Protein AF-A0A2W4UCM1-F1 (afdb_monomer)

Secondary structure (DSSP, 8-state):
-HHHHHHHTT--S---HHHHHHHHHHHHHHTT--HHHHHHHTT---HHHHHHHHHHHHHHHHHHHHHHHHHHHHTT----

Sequence (80 aa):
MVKDLAAIAESAENIHPHRLRHTFGTQLVMGDVQPDYARKLMRIKSPITFDRYTRR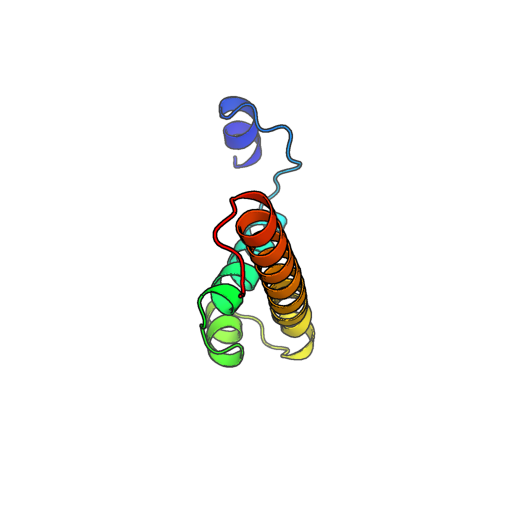AVEKKAEDAFNDLIERSESGDGLF

Organism: NCBI:txid47253

pLDDT: mean 89.94, std 9.4, range [54.47, 97.38]

Foldseek 3Di:
DVVVVCVVVVPPDPDDPVVVLLVQLLVCVLVVNDQVVSCVVSVHPDSVVSVVSNVVNVVVVVVVVVVVQVVCCVVPVDPD

Structure (mmCIF, N/CA/C/O backbone):
data_AF-A0A2W4UCM1-F1
#
_entry.id   AF-A0A2W4UCM1-F1
#
loop_
_atom_site.group_PDB
_atom_site.id
_atom_site.type_symbol
_atom_site.label_atom_id
_atom_site.label_alt_id
_atom_site.label_comp_id
_atom_site.label_asym_id
_atom_site.label_entity_id
_atom_site.label_seq_id
_atom_site.pdbx_PDB_ins_code
_atom_site.Cartn_x
_atom_site.Cartn_y
_atom_site.Cartn_z
_atom_site.occupancy
_atom_site.B_iso_or_equiv
_atom_site.auth_seq_id
_atom_site.auth_comp_id
_atom_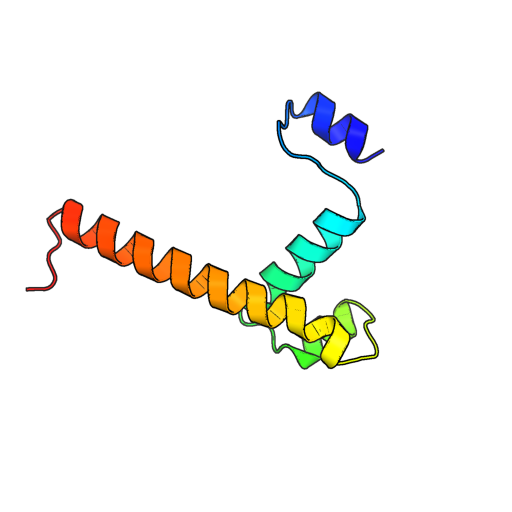site.auth_asym_id
_atom_site.auth_atom_id
_atom_site.pdbx_PDB_model_num
ATOM 1 N N . MET A 1 1 ? 4.838 2.697 -24.034 1.00 76.00 1 MET A N 1
ATOM 2 C CA . MET A 1 1 ? 5.408 2.521 -22.672 1.00 76.00 1 MET A CA 1
ATOM 3 C C . MET A 1 1 ? 4.465 3.139 -21.633 1.00 76.00 1 MET A C 1
ATOM 5 O O . MET A 1 1 ? 3.612 3.916 -22.017 1.00 76.00 1 MET A O 1
ATOM 9 N N . VAL A 1 2 ? 4.586 2.827 -20.332 1.00 82.00 2 VAL A N 1
ATOM 10 C CA . VAL A 1 2 ? 3.661 3.293 -19.257 1.00 82.00 2 VAL A CA 1
ATOM 11 C C . VAL A 1 2 ? 3.380 4.809 -19.271 1.00 82.00 2 VAL A C 1
ATOM 13 O O . VAL A 1 2 ? 2.276 5.224 -18.945 1.00 82.00 2 VAL A O 1
ATOM 16 N N . LYS A 1 3 ? 4.347 5.631 -19.692 1.00 81.50 3 LYS A N 1
ATOM 17 C CA . LYS A 1 3 ? 4.166 7.083 -19.858 1.00 81.50 3 LYS A CA 1
ATOM 18 C C . LYS A 1 3 ? 3.164 7.446 -20.956 1.00 81.50 3 LYS A C 1
ATOM 20 O O . LYS A 1 3 ? 2.380 8.365 -20.774 1.00 81.50 3 LYS A O 1
ATOM 25 N N . ASP A 1 4 ? 3.159 6.702 -22.056 1.00 86.62 4 ASP A N 1
ATOM 26 C CA . ASP A 1 4 ? 2.232 6.927 -23.169 1.00 86.62 4 ASP A CA 1
ATOM 27 C C . ASP A 1 4 ? 0.805 6.571 -22.740 1.00 86.62 4 ASP A C 1
ATOM 29 O O . ASP A 1 4 ? -0.132 7.289 -23.058 1.00 86.62 4 ASP A O 1
ATOM 33 N N . LEU A 1 5 ? 0.646 5.510 -21.935 1.00 86.75 5 LEU A N 1
ATOM 34 C CA . LEU A 1 5 ? -0.644 5.167 -21.326 1.00 86.75 5 LEU A CA 1
ATOM 35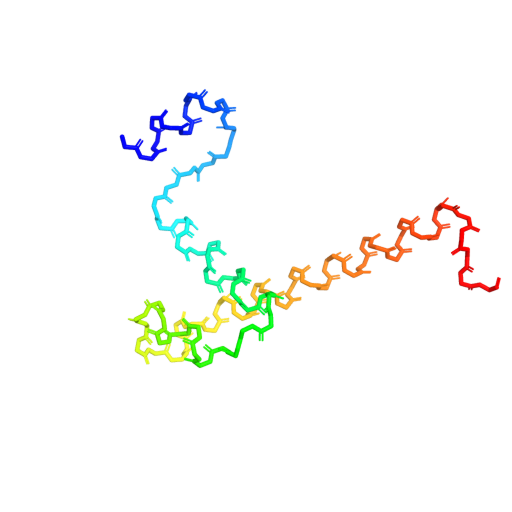 C C . LEU A 1 5 ? -1.116 6.250 -20.349 1.00 86.75 5 LEU A C 1
ATOM 37 O O . LEU A 1 5 ? -2.295 6.578 -20.341 1.00 86.75 5 LEU A O 1
ATOM 41 N N . ALA A 1 6 ? -0.205 6.825 -19.558 1.00 85.56 6 ALA A N 1
ATOM 42 C CA . ALA A 1 6 ? -0.523 7.938 -18.665 1.00 85.56 6 ALA A CA 1
ATOM 43 C C . ALA A 1 6 ? -0.981 9.188 -19.436 1.00 85.56 6 ALA A C 1
ATOM 45 O O . ALA A 1 6 ? -1.925 9.845 -19.010 1.00 85.56 6 ALA A O 1
ATOM 46 N N . ALA A 1 7 ? -0.347 9.481 -20.577 1.00 86.19 7 ALA A N 1
ATOM 47 C CA . ALA A 1 7 ? -0.729 10.587 -21.452 1.00 86.19 7 ALA A CA 1
ATOM 48 C C . ALA A 1 7 ? -2.094 10.355 -22.120 1.00 86.19 7 ALA A C 1
ATOM 50 O O . ALA A 1 7 ? -2.912 11.265 -22.150 1.00 86.19 7 ALA A O 1
ATOM 51 N N . ILE A 1 8 ? -2.362 9.134 -22.601 1.00 91.50 8 ILE A N 1
ATOM 52 C CA . ILE A 1 8 ? -3.668 8.751 -23.169 1.00 91.50 8 ILE A CA 1
ATOM 53 C C . ILE A 1 8 ? -4.778 8.841 -22.115 1.00 91.50 8 ILE A C 1
ATOM 55 O O . ILE A 1 8 ? -5.888 9.248 -22.429 1.00 91.50 8 ILE A O 1
ATOM 59 N N . ALA A 1 9 ? -4.483 8.464 -20.871 1.00 88.56 9 ALA A N 1
ATOM 60 C CA . ALA A 1 9 ? -5.422 8.549 -19.757 1.00 88.56 9 ALA A CA 1
ATOM 61 C C . ALA A 1 9 ? -5.556 9.967 -19.168 1.00 88.56 9 ALA A C 1
ATOM 63 O O . ALA A 1 9 ? -6.217 10.119 -18.145 1.00 88.56 9 ALA A O 1
ATOM 64 N N . GLU A 1 10 ? -4.890 10.973 -19.753 1.00 88.81 10 GLU A N 1
ATOM 65 C CA . GLU A 1 10 ? -4.856 12.364 -19.271 1.00 88.81 10 GLU A CA 1
ATOM 66 C C . GLU A 1 10 ? -4.501 12.484 -17.774 1.00 88.81 10 GLU A C 1
ATOM 68 O O . GLU A 1 10 ? -4.947 13.378 -17.056 1.00 88.81 10 GLU A O 1
ATOM 73 N N . SER A 1 11 ? -3.665 11.568 -17.279 1.00 82.62 11 SER A N 1
ATOM 74 C CA . SER A 1 11 ? -3.281 11.531 -15.872 1.00 82.62 11 SER A CA 1
ATOM 75 C C . SER A 1 11 ? -2.322 12.675 -15.544 1.00 82.62 11 SER A C 1
ATOM 77 O O . SER A 1 11 ? -1.190 12.703 -16.030 1.00 82.62 11 SER A O 1
ATOM 79 N N . ALA A 1 12 ? -2.719 13.547 -14.614 1.00 80.81 12 ALA A N 1
ATOM 80 C CA . ALA A 1 12 ? -1.849 14.577 -14.041 1.00 80.81 12 ALA A CA 1
ATOM 81 C C . ALA A 1 12 ? -0.751 14.005 -13.114 1.00 80.81 12 ALA A C 1
ATOM 83 O O . ALA A 1 12 ? 0.158 14.725 -12.695 1.00 80.81 12 ALA A O 1
ATOM 84 N N . GLU A 1 13 ? -0.812 12.713 -12.771 1.00 81.88 13 GLU A N 1
ATOM 85 C CA . GLU A 1 13 ? 0.188 12.078 -11.919 1.00 81.88 13 GLU A CA 1
ATOM 86 C C . GLU A 1 13 ? 1.511 11.794 -12.642 1.00 81.88 13 GLU A C 1
ATOM 88 O O . GLU A 1 13 ? 1.560 11.351 -13.791 1.00 81.88 13 GLU A O 1
ATOM 93 N N . ASN A 1 14 ? 2.617 11.941 -11.910 1.00 81.94 14 ASN A N 1
ATOM 94 C CA . ASN A 1 14 ? 3.940 11.534 -12.374 1.00 81.94 14 ASN A CA 1
ATOM 95 C C . ASN A 1 14 ? 4.092 10.000 -12.316 1.00 81.94 14 ASN A C 1
ATOM 97 O O . ASN A 1 14 ? 4.599 9.438 -11.336 1.00 81.94 14 ASN A O 1
ATOM 101 N N . ILE A 1 15 ? 3.622 9.315 -13.363 1.00 85.62 15 ILE A N 1
ATOM 102 C CA . ILE A 1 15 ? 3.630 7.852 -13.465 1.00 85.62 15 ILE A CA 1
ATOM 103 C C . ILE A 1 15 ? 4.964 7.348 -14.038 1.00 85.62 15 ILE A C 1
ATOM 105 O O . ILE A 1 15 ? 5.382 7.679 -15.149 1.00 85.62 15 ILE A O 1
ATOM 109 N N . HIS A 1 16 ? 5.616 6.449 -13.299 1.00 88.25 16 HIS A N 1
ATOM 110 C CA . HIS A 1 16 ? 6.785 5.699 -13.756 1.00 88.25 16 HIS A CA 1
ATOM 111 C C . HIS A 1 16 ? 6.742 4.249 -13.242 1.00 88.25 16 HIS A C 1
ATOM 113 O O . HIS A 1 16 ? 6.163 3.997 -12.182 1.00 88.25 16 HIS A O 1
ATOM 119 N N . PRO A 1 17 ? 7.381 3.276 -13.929 1.00 89.94 17 PRO A N 1
ATOM 120 C CA . PRO A 1 17 ? 7.282 1.855 -13.569 1.00 89.94 17 PRO A CA 1
ATOM 121 C C . PRO A 1 17 ? 7.631 1.544 -12.106 1.00 89.94 17 PRO A C 1
ATOM 123 O O . PRO A 1 17 ? 6.999 0.703 -11.471 1.00 89.94 17 PRO A O 1
ATOM 126 N N . HIS A 1 18 ? 8.612 2.254 -11.537 1.00 91.31 18 HIS A N 1
ATOM 127 C CA . HIS A 1 18 ? 8.982 2.062 -10.134 1.00 91.31 18 HIS A CA 1
ATOM 128 C C . HIS A 1 18 ? 7.874 2.502 -9.164 1.00 91.31 18 HIS A C 1
ATOM 130 O O . HIS A 1 18 ? 7.670 1.844 -8.148 1.00 91.31 18 HIS A O 1
ATOM 136 N N . ARG A 1 19 ? 7.115 3.560 -9.491 1.00 88.94 19 ARG A N 1
ATOM 137 C CA . ARG A 1 19 ? 5.980 4.035 -8.685 1.00 88.94 19 ARG A CA 1
ATOM 138 C C . ARG A 1 19 ? 4.869 2.999 -8.641 1.00 88.94 19 ARG A C 1
ATOM 140 O O . ARG A 1 19 ? 4.393 2.691 -7.560 1.00 88.94 19 ARG A O 1
ATOM 147 N N . LEU A 1 20 ? 4.556 2.381 -9.781 1.00 91.56 20 LEU A N 1
ATOM 148 C CA . LEU A 1 20 ? 3.583 1.286 -9.851 1.00 91.56 20 LEU A CA 1
ATOM 149 C C . LEU A 1 20 ? 3.988 0.114 -8.954 1.00 91.56 20 LEU A C 1
ATOM 151 O O . LEU A 1 20 ? 3.166 -0.409 -8.208 1.00 91.56 20 LEU A O 1
ATOM 155 N N . ARG A 1 21 ? 5.279 -0.249 -8.950 1.00 93.50 21 ARG A N 1
ATOM 156 C CA . ARG A 1 21 ? 5.798 -1.253 -8.011 1.00 93.50 21 ARG A CA 1
ATOM 157 C C . ARG A 1 21 ? 5.605 -0.822 -6.558 1.00 93.50 21 ARG A C 1
ATOM 159 O O . ARG A 1 21 ? 5.359 -1.681 -5.714 1.00 93.50 21 ARG A O 1
ATOM 166 N N . HIS A 1 22 ? 5.738 0.471 -6.254 1.00 93.88 22 HIS A N 1
ATOM 167 C CA . HIS A 1 22 ? 5.497 0.948 -4.901 1.00 93.88 22 HIS A CA 1
ATOM 168 C C . HIS A 1 22 ? 4.031 0.860 -4.493 1.00 93.88 22 HIS A C 1
ATOM 170 O O . HIS A 1 22 ? 3.744 0.293 -3.441 1.00 93.88 22 HIS A O 1
ATOM 176 N N . THR A 1 23 ? 3.135 1.351 -5.347 1.00 94.12 23 THR A N 1
ATOM 177 C CA . THR A 1 23 ? 1.687 1.267 -5.153 1.00 94.12 23 THR A CA 1
ATOM 178 C C . THR A 1 23 ? 1.256 -0.177 -4.928 1.00 94.12 23 THR A C 1
ATOM 180 O O . THR A 1 23 ? 0.590 -0.464 -3.940 1.00 94.12 23 THR A O 1
ATOM 183 N N . PHE A 1 24 ? 1.735 -1.100 -5.766 1.00 95.56 24 PHE A N 1
ATOM 184 C CA . PHE A 1 24 ? 1.457 -2.527 -5.628 1.00 95.56 24 PHE A CA 1
ATOM 185 C C . PHE A 1 24 ? 1.887 -3.084 -4.263 1.00 95.56 24 PHE A C 1
ATOM 187 O O . PHE A 1 24 ? 1.097 -3.732 -3.583 1.00 95.56 24 PHE A O 1
ATOM 194 N N . GLY A 1 25 ? 3.119 -2.805 -3.822 1.00 96.00 25 GLY A N 1
ATOM 195 C CA . GLY A 1 25 ? 3.616 -3.301 -2.535 1.00 96.00 25 GLY A CA 1
ATOM 196 C C . GLY A 1 25 ? 2.830 -2.788 -1.332 1.00 96.00 25 GLY A C 1
ATOM 197 O O . GLY A 1 25 ? 2.534 -3.556 -0.420 1.00 96.00 25 GLY A O 1
ATOM 198 N N . THR A 1 26 ? 2.459 -1.507 -1.346 1.00 96.50 26 THR A N 1
ATOM 199 C CA . THR A 1 26 ? 1.619 -0.908 -0.302 1.00 96.50 26 THR A CA 1
ATOM 200 C C . THR A 1 26 ? 0.206 -1.493 -0.317 1.00 96.50 26 THR A C 1
ATOM 202 O O . THR A 1 26 ? -0.303 -1.850 0.741 1.00 96.50 26 THR A O 1
ATOM 205 N N . GLN A 1 27 ? -0.403 -1.665 -1.495 1.00 96.31 27 GLN A N 1
ATOM 206 C CA . GLN A 1 27 ? -1.752 -2.226 -1.633 1.00 96.31 27 GLN A CA 1
ATOM 207 C C . GLN A 1 27 ? -1.856 -3.670 -1.138 1.00 96.31 27 GLN A C 1
ATOM 209 O O . GLN A 1 27 ? -2.859 -4.016 -0.523 1.00 96.31 27 GLN A O 1
ATOM 214 N N . LEU A 1 28 ? -0.822 -4.496 -1.337 1.00 96.69 28 LEU A N 1
ATOM 215 C CA . LEU A 1 28 ? -0.789 -5.847 -0.765 1.00 96.69 28 LEU A CA 1
ATOM 216 C C . LEU A 1 28 ? -0.939 -5.804 0.759 1.00 96.69 28 LEU A C 1
ATOM 218 O O . LEU A 1 28 ? -1.785 -6.494 1.315 1.00 96.69 28 LEU A O 1
ATOM 222 N N . VAL A 1 29 ? -0.149 -4.965 1.434 1.00 95.62 29 VAL A N 1
ATOM 223 C CA . VAL A 1 29 ? -0.212 -4.847 2.899 1.00 95.62 29 VAL A CA 1
ATOM 224 C C . VAL A 1 29 ? -1.531 -4.217 3.351 1.00 95.62 29 VAL A C 1
ATOM 226 O O . VAL A 1 29 ? -2.074 -4.603 4.383 1.00 95.62 29 VAL A O 1
ATOM 229 N N . MET A 1 30 ? -2.074 -3.269 2.579 1.00 95.12 30 MET A N 1
ATOM 230 C CA . MET A 1 30 ? -3.389 -2.698 2.871 1.00 95.12 30 MET A CA 1
ATOM 231 C C . MET A 1 30 ? -4.508 -3.743 2.791 1.00 95.12 30 MET A C 1
ATOM 233 O O . MET A 1 30 ? -5.372 -3.744 3.660 1.00 95.12 30 MET A O 1
ATOM 237 N N . GLY A 1 31 ? -4.451 -4.652 1.814 1.00 94.56 31 GLY A N 1
ATOM 238 C CA . GLY A 1 31 ? -5.378 -5.776 1.645 1.00 94.56 31 GLY A CA 1
ATOM 239 C C . GLY A 1 31 ? -5.096 -6.975 2.556 1.00 94.56 31 GLY A C 1
ATOM 240 O O . GLY A 1 31 ? -5.367 -8.107 2.166 1.00 94.56 31 GLY A O 1
ATOM 241 N N . ASP A 1 32 ? -4.494 -6.735 3.723 1.00 93.50 32 ASP A N 1
ATOM 242 C CA . ASP A 1 32 ? -4.223 -7.720 4.780 1.00 93.50 32 ASP A CA 1
ATOM 243 C C . ASP A 1 32 ? -3.339 -8.908 4.363 1.00 93.50 32 ASP A C 1
ATOM 245 O O . ASP A 1 32 ? -3.276 -9.942 5.034 1.00 93.50 32 ASP A O 1
ATOM 249 N N . VAL A 1 33 ? -2.566 -8.751 3.286 1.00 96.12 33 VAL A N 1
ATOM 250 C CA . VAL A 1 33 ? -1.537 -9.721 2.921 1.00 96.12 33 VAL A CA 1
ATOM 251 C C . VAL A 1 33 ? -0.390 -9.636 3.924 1.00 96.12 33 VAL A C 1
ATOM 253 O O . VAL A 1 33 ? 0.199 -8.572 4.134 1.00 96.12 33 VAL A O 1
ATOM 256 N N . GLN A 1 34 ? -0.010 -10.780 4.500 1.00 95.19 34 GLN A N 1
ATOM 257 C CA . GLN A 1 34 ? 1.097 -10.853 5.452 1.00 95.19 34 GLN A CA 1
ATOM 258 C C . GLN A 1 34 ? 2.377 -10.218 4.857 1.00 95.19 34 GLN A C 1
ATOM 260 O O . GLN A 1 34 ? 2.820 -10.643 3.781 1.00 95.19 34 GLN A O 1
ATOM 265 N N . PRO A 1 35 ? 3.036 -9.266 5.552 1.00 94.06 35 PRO A N 1
ATOM 266 C CA . PRO A 1 35 ? 4.181 -8.528 5.010 1.00 94.06 35 PRO A CA 1
ATOM 267 C C . PRO A 1 35 ? 5.329 -9.408 4.500 1.00 94.06 35 PRO A C 1
ATOM 269 O O . PRO A 1 35 ? 5.931 -9.108 3.470 1.00 94.06 35 PRO A O 1
ATOM 272 N N . ASP A 1 36 ? 5.620 -10.530 5.170 1.00 95.56 36 ASP A N 1
ATOM 273 C CA . ASP A 1 36 ? 6.670 -11.452 4.719 1.00 95.56 36 ASP A CA 1
ATOM 274 C C . ASP A 1 36 ? 6.325 -12.143 3.391 1.00 95.56 36 ASP A C 1
ATOM 276 O O . ASP A 1 36 ? 7.189 -12.324 2.527 1.00 95.56 36 ASP A O 1
ATOM 280 N N . TYR A 1 37 ? 5.052 -12.488 3.200 1.00 96.81 37 TYR A N 1
ATOM 281 C CA . TYR A 1 37 ? 4.574 -13.063 1.951 1.00 96.81 37 TYR A CA 1
ATOM 282 C C . TYR A 1 37 ? 4.598 -12.022 0.826 1.00 96.81 37 TYR A C 1
ATOM 284 O O . TYR A 1 37 ? 5.173 -12.281 -0.233 1.00 96.81 37 TYR A O 1
ATOM 292 N N . ALA A 1 38 ? 4.088 -10.811 1.076 1.00 96.94 38 ALA A N 1
ATOM 293 C CA . ALA A 1 38 ? 4.136 -9.705 0.119 1.00 96.94 38 ALA A CA 1
ATOM 294 C C . ALA A 1 38 ? 5.583 -9.361 -0.295 1.00 96.94 38 ALA A C 1
ATOM 296 O O . ALA A 1 38 ? 5.882 -9.180 -1.479 1.00 96.94 38 ALA A O 1
ATOM 297 N N . ARG A 1 39 ? 6.524 -9.376 0.656 1.00 97.38 39 ARG A N 1
ATOM 298 C CA . ARG A 1 39 ? 7.962 -9.208 0.405 1.00 97.38 39 ARG A CA 1
ATOM 299 C C . ARG A 1 39 ? 8.513 -10.253 -0.562 1.00 97.38 39 ARG A C 1
ATOM 301 O O . ARG A 1 39 ? 9.227 -9.899 -1.509 1.00 97.38 39 ARG A O 1
ATOM 308 N N . LYS A 1 40 ? 8.192 -11.530 -0.332 1.00 97.25 40 LYS A N 1
ATOM 309 C CA . LYS A 1 40 ? 8.615 -12.646 -1.192 1.00 97.25 40 LYS A CA 1
ATOM 310 C C . LYS A 1 40 ? 7.987 -12.548 -2.582 1.00 97.25 40 LYS A C 1
ATOM 312 O O . LYS A 1 40 ? 8.707 -12.707 -3.567 1.00 97.25 40 LYS A O 1
ATOM 317 N N . LEU A 1 41 ? 6.704 -12.192 -2.672 1.00 96.31 41 LEU A N 1
ATOM 318 C CA . LEU A 1 41 ? 5.995 -11.969 -3.936 1.00 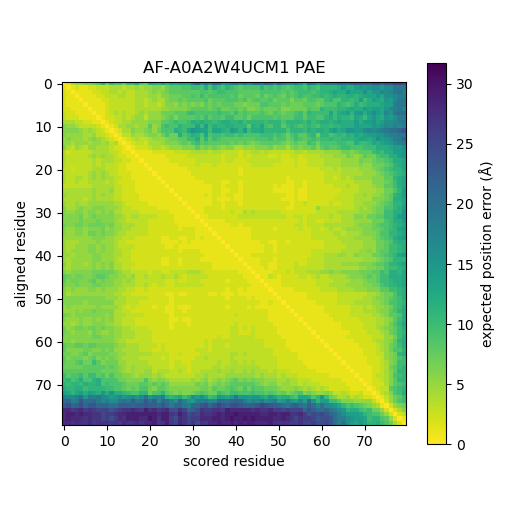96.31 41 LEU A CA 1
ATOM 319 C C . LEU A 1 41 ? 6.675 -10.880 -4.780 1.00 96.31 41 LEU A C 1
ATOM 321 O O . LEU A 1 41 ? 6.907 -11.052 -5.974 1.00 96.31 41 LEU A O 1
ATOM 325 N N . MET A 1 42 ? 7.101 -9.791 -4.138 1.00 96.25 42 MET A N 1
ATOM 326 C CA . MET A 1 42 ? 7.842 -8.699 -4.779 1.00 96.25 42 MET A CA 1
ATOM 327 C C . MET A 1 42 ? 9.331 -8.996 -5.014 1.00 96.25 42 MET A C 1
ATOM 329 O O . MET A 1 42 ? 10.054 -8.119 -5.508 1.00 96.25 42 MET A O 1
ATOM 333 N N . ARG A 1 43 ? 9.800 -10.199 -4.654 1.00 97.19 43 ARG A N 1
ATOM 334 C CA . ARG A 1 43 ? 11.196 -10.657 -4.747 1.00 97.19 43 ARG A CA 1
ATOM 335 C C . ARG A 1 43 ? 12.186 -9.730 -4.034 1.00 97.19 43 ARG A C 1
ATOM 337 O O . ARG A 1 43 ? 13.291 -9.488 -4.519 1.00 97.19 43 ARG A O 1
ATOM 344 N N . ILE A 1 44 ? 11.793 -9.186 -2.884 1.00 96.75 44 ILE A N 1
ATOM 345 C CA . ILE A 1 44 ? 12.652 -8.330 -2.060 1.00 96.75 44 ILE A CA 1
ATOM 346 C C . ILE A 1 44 ? 13.322 -9.190 -0.988 1.00 96.75 44 ILE A C 1
ATOM 348 O O . ILE A 1 44 ? 12.660 -9.819 -0.173 1.00 96.75 44 ILE A O 1
ATOM 352 N N . LYS A 1 45 ? 14.658 -9.215 -0.970 1.00 95.94 45 LYS A N 1
ATOM 353 C CA . LYS A 1 45 ? 15.413 -10.033 -0.006 1.00 95.94 45 LYS A CA 1
ATOM 354 C C . LYS A 1 45 ? 15.414 -9.440 1.401 1.00 95.94 45 LYS A C 1
ATOM 356 O O . LYS A 1 45 ? 15.277 -10.169 2.375 1.00 95.94 45 LYS A O 1
ATOM 361 N N . SER A 1 46 ? 15.568 -8.125 1.517 1.00 96.12 46 SER A N 1
ATOM 362 C CA . SER A 1 46 ? 15.712 -7.449 2.808 1.00 96.12 46 SER A CA 1
ATOM 363 C C . SER A 1 46 ? 14.345 -7.074 3.397 1.00 96.12 46 SER A C 1
ATOM 365 O O . SER A 1 46 ? 13.587 -6.368 2.727 1.00 96.12 46 SER A O 1
ATOM 367 N N . PRO A 1 47 ? 14.020 -7.490 4.638 1.00 94.62 47 PRO A N 1
ATOM 368 C CA . PRO A 1 47 ? 12.838 -6.997 5.347 1.00 94.62 47 PRO A CA 1
ATOM 369 C C . PRO A 1 47 ? 12.858 -5.473 5.500 1.00 94.62 47 PRO A C 1
ATOM 371 O O . PRO A 1 47 ? 11.852 -4.821 5.257 1.00 94.62 47 PRO A O 1
ATOM 374 N N . ILE A 1 48 ? 14.032 -4.902 5.787 1.00 95.69 48 ILE A N 1
ATOM 375 C CA . ILE A 1 48 ? 14.228 -3.457 5.973 1.00 95.69 48 ILE A CA 1
ATOM 376 C C . ILE A 1 48 ? 13.869 -2.691 4.692 1.00 95.69 48 ILE A C 1
ATOM 378 O O . ILE A 1 48 ? 13.247 -1.637 4.732 1.00 95.69 48 ILE A O 1
ATOM 382 N N . THR A 1 49 ? 14.213 -3.231 3.520 1.00 94.25 49 THR A N 1
ATOM 383 C CA . THR A 1 49 ? 13.835 -2.609 2.240 1.00 94.25 49 THR A CA 1
ATOM 384 C C . THR A 1 49 ? 12.329 -2.677 1.981 1.00 94.25 49 THR A C 1
ATOM 386 O O . THR A 1 49 ? 11.793 -1.804 1.296 1.00 94.25 49 THR A O 1
ATOM 389 N N . PHE A 1 50 ? 11.655 -3.709 2.493 1.00 96.69 50 PHE A N 1
ATOM 390 C CA . PHE A 1 50 ? 10.210 -3.872 2.356 1.00 96.69 50 PHE A CA 1
ATOM 391 C C . PHE A 1 50 ? 9.422 -3.004 3.346 1.00 96.69 50 PHE A C 1
ATOM 393 O O . PHE A 1 50 ? 8.326 -2.569 3.011 1.00 96.69 50 PHE A O 1
ATOM 400 N N . ASP A 1 51 ? 9.995 -2.695 4.509 1.00 95.75 51 ASP A N 1
ATOM 401 C CA . ASP A 1 51 ? 9.355 -1.954 5.604 1.00 95.75 51 ASP A CA 1
ATOM 402 C C . ASP A 1 51 ? 8.650 -0.661 5.161 1.00 95.75 51 ASP A C 1
ATOM 404 O O . ASP A 1 51 ? 7.541 -0.365 5.596 1.00 95.75 51 ASP A O 1
ATOM 408 N N . ARG A 1 52 ? 9.218 0.056 4.184 1.00 95.25 52 ARG A N 1
ATOM 409 C CA . ARG A 1 52 ? 8.600 1.259 3.598 1.00 95.25 52 ARG A CA 1
ATOM 410 C C . ARG A 1 52 ? 7.170 1.040 3.083 1.00 95.25 52 ARG A C 1
ATOM 412 O O . ARG A 1 52 ? 6.373 1.972 3.118 1.00 95.25 52 ARG A O 1
ATOM 419 N N . TYR A 1 53 ? 6.859 -0.155 2.577 1.00 95.12 53 TYR A N 1
ATOM 420 C CA . TYR A 1 53 ? 5.525 -0.505 2.086 1.00 95.12 53 TYR A CA 1
ATOM 421 C C . TYR A 1 53 ? 4.558 -0.697 3.238 1.00 95.12 53 TYR A C 1
ATOM 423 O O . TYR A 1 53 ? 3.452 -0.164 3.191 1.00 95.12 53 TYR A O 1
ATOM 431 N N . THR A 1 54 ? 5.012 -1.390 4.282 1.00 94.25 54 THR A N 1
ATOM 432 C CA . THR A 1 54 ? 4.265 -1.597 5.520 1.00 94.25 54 THR A CA 1
ATOM 433 C C . THR A 1 54 ? 3.972 -0.270 6.206 1.00 94.25 54 THR A C 1
ATOM 435 O O . THR A 1 54 ? 2.816 0.017 6.496 1.00 94.25 54 THR A O 1
ATOM 438 N N . ARG A 1 55 ? 4.985 0.586 6.387 1.00 95.25 55 ARG A N 1
ATOM 439 C CA . ARG A 1 55 ? 4.813 1.907 7.001 1.00 95.25 55 ARG A CA 1
ATOM 440 C C . ARG A 1 55 ? 3.818 2.768 6.226 1.00 95.25 55 ARG A C 1
ATOM 442 O O . ARG A 1 55 ? 2.889 3.296 6.825 1.00 95.25 55 ARG A O 1
ATOM 449 N N . ARG A 1 56 ? 3.952 2.845 4.894 1.00 95.38 56 ARG A N 1
ATOM 450 C CA . ARG A 1 56 ? 3.007 3.617 4.075 1.00 95.38 56 ARG A CA 1
ATOM 451 C C . ARG A 1 56 ? 1.588 3.046 4.136 1.00 95.38 56 ARG A C 1
ATOM 453 O O . ARG A 1 56 ? 0.639 3.818 4.119 1.00 95.38 56 ARG A O 1
ATOM 460 N N . ALA A 1 57 ? 1.435 1.723 4.206 1.00 94.31 57 ALA A N 1
ATOM 461 C CA . ALA A 1 57 ? 0.125 1.089 4.352 1.00 94.31 57 ALA A CA 1
ATOM 462 C C . ALA A 1 57 ? -0.529 1.433 5.698 1.00 94.31 57 ALA A C 1
ATOM 464 O O . ALA A 1 57 ? -1.724 1.705 5.732 1.00 94.31 57 ALA A O 1
ATOM 465 N N . VAL A 1 58 ? 0.248 1.467 6.787 1.00 94.56 58 VAL A N 1
ATOM 466 C CA . VAL A 1 58 ? -0.234 1.885 8.115 1.00 94.56 58 VAL A CA 1
ATOM 467 C C . VAL A 1 58 ? -0.658 3.352 8.107 1.00 94.56 58 VAL A C 1
ATOM 469 O O . VAL A 1 58 ? -1.768 3.656 8.529 1.00 94.56 58 VAL A O 1
ATOM 472 N N . GLU A 1 59 ? 0.185 4.247 7.583 1.00 96.12 59 GLU A N 1
ATOM 473 C CA . GLU A 1 59 ? -0.144 5.673 7.443 1.00 96.12 59 GLU A CA 1
ATOM 474 C C . GLU A 1 59 ? -1.426 5.866 6.629 1.00 96.12 59 GLU A C 1
ATOM 476 O O . GLU A 1 59 ? -2.321 6.592 7.049 1.00 96.12 59 GLU A O 1
ATOM 481 N N . LYS A 1 60 ? -1.554 5.158 5.500 1.00 94.19 60 LYS A N 1
ATOM 482 C CA . LYS A 1 60 ? -2.729 5.267 4.637 1.00 94.19 60 LYS A CA 1
ATOM 483 C C . LYS A 1 60 ? -3.996 4.732 5.309 1.00 94.19 60 LYS A C 1
ATOM 485 O O . LYS A 1 60 ? -5.013 5.407 5.265 1.00 94.19 60 LYS A O 1
ATOM 490 N N . LYS A 1 61 ? -3.931 3.586 5.999 1.00 93.44 61 LYS A N 1
ATOM 491 C CA . LYS A 1 61 ? -5.066 3.076 6.792 1.00 93.44 61 LYS A CA 1
ATOM 492 C C . LYS A 1 61 ? -5.484 4.056 7.894 1.00 93.44 61 LYS A C 1
ATOM 494 O O . LYS A 1 61 ? -6.670 4.162 8.175 1.00 93.44 61 LYS A O 1
ATOM 499 N N . ALA A 1 62 ? -4.534 4.758 8.514 1.00 94.75 62 ALA A N 1
ATOM 500 C CA . ALA A 1 62 ? -4.840 5.776 9.517 1.00 94.75 62 ALA A CA 1
ATOM 501 C C . ALA A 1 62 ? -5.507 7.017 8.899 1.00 94.75 62 ALA A C 1
ATOM 503 O O . ALA A 1 62 ? -6.487 7.504 9.453 1.00 94.75 62 ALA A O 1
ATOM 504 N N . GLU A 1 63 ? -5.010 7.495 7.750 1.00 95.12 63 GLU A N 1
ATOM 505 C CA . GLU A 1 63 ? -5.649 8.567 6.966 1.00 95.12 63 GLU A CA 1
ATOM 506 C C . GLU A 1 63 ? -7.088 8.188 6.586 1.00 95.12 63 GLU A C 1
ATOM 508 O O . GLU A 1 63 ? -8.007 8.973 6.797 1.00 95.12 63 GLU A O 1
ATOM 513 N N . ASP A 1 64 ? -7.287 6.976 6.061 1.00 94.06 64 ASP A N 1
ATOM 514 C CA . ASP A 1 64 ? -8.595 6.494 5.612 1.00 94.06 64 ASP A CA 1
ATOM 515 C C . ASP A 1 64 ? -9.566 6.364 6.800 1.00 94.06 64 ASP A C 1
ATOM 517 O O . ASP A 1 64 ? -10.667 6.899 6.752 1.00 94.06 64 ASP A O 1
ATOM 521 N N . ALA A 1 65 ? -9.129 5.773 7.919 1.00 94.00 65 ALA A N 1
ATOM 522 C CA . ALA A 1 65 ? -9.950 5.663 9.128 1.00 94.00 65 ALA A CA 1
ATOM 523 C C . ALA A 1 65 ? -10.328 7.028 9.730 1.00 94.00 65 ALA A C 1
ATOM 525 O O . ALA A 1 65 ? -11.411 7.180 10.296 1.00 94.00 65 ALA A O 1
ATOM 526 N N . PHE A 1 66 ? -9.436 8.018 9.632 1.00 94.38 66 PHE A N 1
ATOM 527 C CA . PHE A 1 66 ? -9.728 9.381 10.059 1.00 94.38 66 PHE A CA 1
ATOM 528 C C . PHE A 1 66 ? -10.787 10.032 9.163 1.00 94.38 66 PHE A C 1
ATOM 530 O O . PHE A 1 66 ? -11.748 10.596 9.677 1.00 94.38 66 PHE A O 1
ATOM 537 N N . ASN A 1 67 ? -10.644 9.924 7.842 1.00 93.56 67 ASN A N 1
ATOM 538 C CA . ASN A 1 67 ? -11.612 10.493 6.904 1.00 93.56 67 ASN A CA 1
ATOM 539 C C . ASN A 1 67 ? -12.989 9.835 7.049 1.00 93.56 67 ASN A C 1
ATOM 541 O O . ASN A 1 67 ? -13.982 10.549 7.149 1.00 93.56 67 ASN A O 1
ATOM 545 N N . ASP A 1 68 ? -13.044 8.507 7.188 1.00 93.62 68 ASP A N 1
ATOM 546 C CA . ASP A 1 68 ? -14.286 7.769 7.447 1.00 93.62 68 ASP A CA 1
ATOM 547 C C . ASP A 1 68 ? -15.001 8.278 8.711 1.00 93.62 68 ASP A C 1
ATOM 549 O O . ASP A 1 68 ? -16.229 8.359 8.757 1.00 93.62 68 ASP A O 1
ATOM 553 N N . LEU A 1 69 ? -14.245 8.619 9.762 1.00 93.44 69 LEU A N 1
ATOM 554 C CA . LEU A 1 69 ? -14.800 9.177 10.995 1.00 93.44 69 LEU A CA 1
ATOM 555 C C . LEU A 1 69 ? -15.409 10.566 10.762 1.00 93.44 69 LEU A C 1
ATOM 557 O O . LEU A 1 69 ? -16.507 10.836 11.252 1.00 93.44 69 LEU A O 1
ATOM 561 N N . ILE A 1 70 ? -14.710 11.432 10.023 1.00 93.00 70 ILE A N 1
ATOM 562 C CA . ILE A 1 70 ? -15.200 12.772 9.676 1.00 93.00 70 ILE A CA 1
ATOM 563 C C . ILE A 1 70 ? -16.471 12.666 8.830 1.00 93.00 70 ILE A C 1
ATOM 565 O O . ILE A 1 70 ? -17.489 13.245 9.204 1.00 93.00 70 ILE A O 1
ATOM 569 N N . GLU A 1 71 ? -16.462 11.858 7.771 1.00 90.81 71 GLU A N 1
ATOM 570 C CA . GLU A 1 71 ? -17.619 11.671 6.888 1.00 90.81 71 GLU A CA 1
ATOM 571 C C . GLU A 1 71 ? -18.851 11.159 7.648 1.00 90.81 71 GLU A C 1
ATOM 573 O O . GLU A 1 71 ? -19.957 11.673 7.459 1.00 90.81 71 GLU A O 1
ATOM 578 N N . ARG A 1 72 ? -18.679 10.197 8.566 1.00 86.56 72 ARG A N 1
ATOM 579 C CA . ARG A 1 72 ? -19.770 9.719 9.437 1.00 86.56 72 ARG A CA 1
ATOM 580 C C . ARG A 1 72 ? -20.299 10.816 10.357 1.00 86.56 72 ARG A C 1
ATOM 582 O O . ARG A 1 72 ? -21.509 10.933 10.528 1.00 86.56 72 ARG A O 1
ATOM 589 N N . SER A 1 73 ? -19.408 11.633 10.921 1.00 82.94 73 SER A N 1
ATOM 590 C CA . SER A 1 73 ? -19.797 12.741 11.800 1.00 82.94 73 SER A CA 1
ATOM 591 C C . SER A 1 73 ? -20.590 13.832 11.070 1.00 82.94 73 SER A C 1
ATOM 593 O O . SER A 1 73 ? -21.542 14.375 11.627 1.00 82.94 73 SER A O 1
ATOM 595 N N . GLU A 1 74 ? -20.249 14.113 9.810 1.00 82.19 74 GLU A N 1
ATOM 596 C CA . GLU A 1 74 ? -20.920 15.116 8.974 1.00 82.19 74 GLU A CA 1
ATOM 597 C C . GLU A 1 74 ? -22.239 14.603 8.378 1.00 82.19 74 GLU A C 1
ATOM 599 O O . GLU A 1 74 ? -23.172 15.379 8.175 1.00 82.19 74 GLU A O 1
ATOM 604 N N . SER A 1 75 ? -22.351 13.291 8.151 1.00 78.75 75 SER A N 1
ATOM 605 C CA . SER A 1 75 ? -23.550 12.649 7.590 1.00 78.75 75 SER A CA 1
ATOM 606 C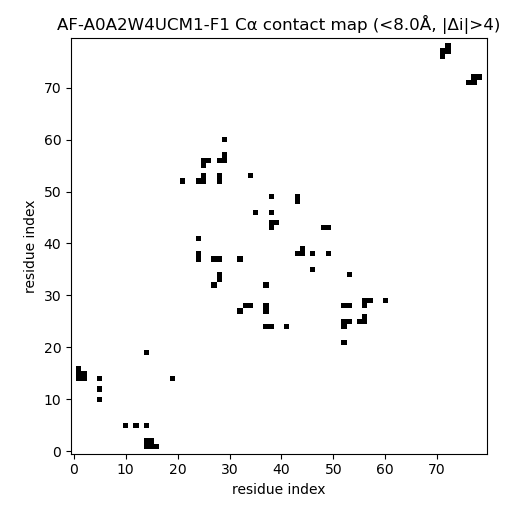 C . SER A 1 75 ? -24.709 12.509 8.588 1.00 78.75 75 SER A C 1
ATOM 608 O O . SER A 1 75 ? -25.774 12.018 8.220 1.00 78.75 75 SER A O 1
ATOM 610 N N . GLY A 1 76 ? -24.534 12.927 9.849 1.00 63.69 76 GLY A N 1
ATOM 611 C CA . GLY A 1 76 ? -25.574 12.862 10.883 1.00 63.69 76 GLY A CA 1
ATOM 612 C C . GLY A 1 76 ? -25.877 11.451 11.401 1.00 63.69 76 GLY A C 1
ATOM 613 O O . GLY A 1 76 ? -26.715 11.305 12.287 1.00 63.69 76 GLY A O 1
ATOM 614 N N . ASP A 1 77 ? -25.163 10.433 10.912 1.00 62.50 77 ASP A N 1
ATOM 615 C CA . ASP A 1 77 ? -25.148 9.069 11.453 1.00 62.50 77 ASP A CA 1
ATOM 616 C C . ASP A 1 77 ? -24.181 9.050 12.650 1.00 62.50 77 ASP A C 1
ATOM 618 O O . ASP A 1 77 ? -23.099 8.457 12.651 1.00 62.50 77 ASP A O 1
ATOM 622 N N . GLY A 1 78 ? -24.513 9.895 13.626 1.00 54.47 78 GLY A N 1
ATOM 623 C CA . GLY A 1 78 ? -23.662 10.216 14.752 1.00 54.47 78 GLY A CA 1
ATOM 624 C C . GLY A 1 78 ? -23.399 8.987 15.609 1.00 54.47 78 GLY A C 1
ATOM 6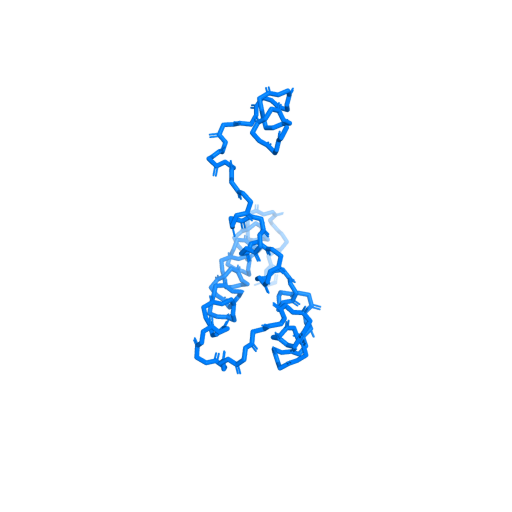25 O O . GLY A 1 78 ? -24.299 8.220 15.937 1.00 54.47 78 GLY A O 1
ATOM 626 N N . LEU A 1 79 ? -22.145 8.848 16.031 1.00 59.16 79 LEU A N 1
ATOM 627 C CA . LEU A 1 79 ? -21.754 8.074 17.204 1.00 59.16 79 LEU A CA 1
ATOM 628 C C . LEU A 1 79 ? -22.345 8.731 18.465 1.00 59.16 79 LEU A C 1
ATOM 630 O O . LEU A 1 79 ? -21.592 9.334 19.216 1.00 59.16 79 LEU A O 1
ATOM 634 N N . PHE A 1 80 ? -23.669 8.653 18.638 1.00 57.69 80 PHE A N 1
ATOM 635 C CA . PHE A 1 80 ? -24.442 8.639 19.888 1.00 57.6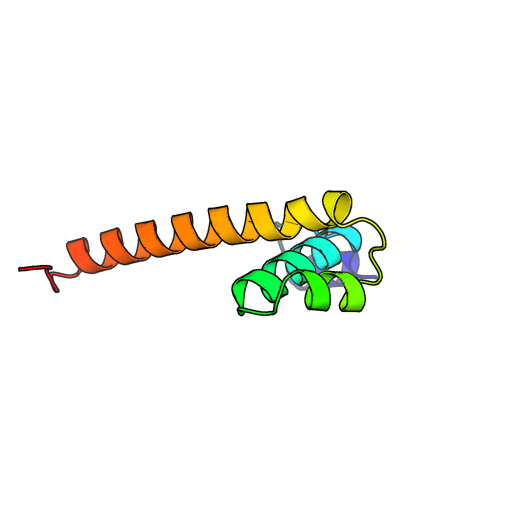9 80 PHE A CA 1
ATOM 636 C C . PHE A 1 80 ? -25.879 8.201 19.591 1.00 57.69 80 PHE A C 1
ATOM 638 O O . PHE A 1 80 ? -26.552 8.892 18.796 1.00 57.69 80 PHE A O 1
#

Nearest PDB structures (foldseek):
  1f44-assembly1_A  TM=6.693E-01  e=5.014E+00  Punavirus P1
  5xe7-assembly1_A  TM=4.688E-01  e=2.532E+00  Mycobacterium tuberculosis H37Rv

Solvent-accessible surface area (backbone atoms only — not comparable to full-atom values): 4675 Å² total; per-residue (Å²): 105,74,55,56,54,35,58,75,67,68,49,90,66,94,70,48,76,70,54,54,55,48,53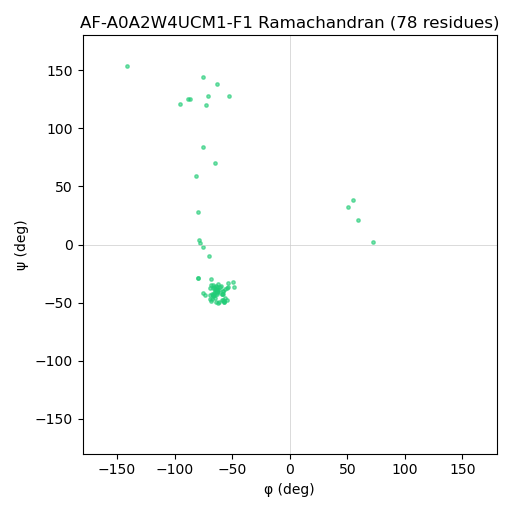,50,51,19,49,40,40,61,70,71,39,56,65,72,58,51,30,54,73,71,70,48,87,50,67,76,76,44,43,64,26,50,52,51,23,51,54,48,52,50,53,50,55,50,49,54,51,50,53,37,57,73,68,67,66,50,98,120

Radius of gyration: 16.73 Å; Cα contacts (8 Å, |Δi|>4): 44; chains: 1; bounding box: 41×28×43 Å

Mean predicted aligned error: 6.07 Å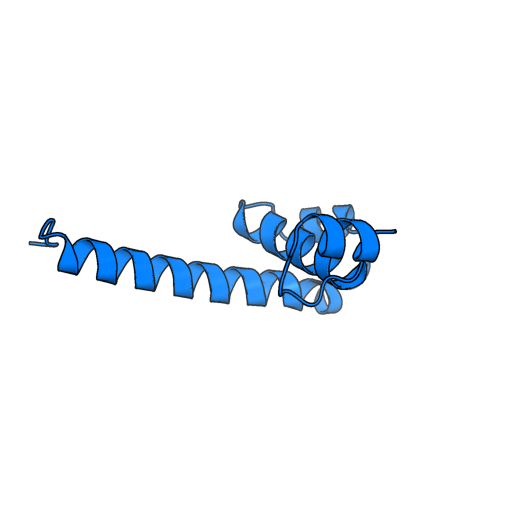

InterPro domains:
  IPR002104 Integrase, catalytic domain [PF00589] (3-57)
  IPR011010 DNA breaking-rejoining enzyme, catalytic core [SSF56349] (3-63)
  IPR013762 Integrase-like, catalytic domain superfamily [G3DSA:1.10.443.10] (1-74)